Protein AF-A0A932L9W6-F1 (afdb_monomer)

Radius of gyration: 22.3 Å; Cα contacts (8 Å, |Δi|>4): 33; chains: 1; bounding box: 42×32×68 Å

Solvent-accessible surface area (backbone atoms only — not comparable to full-atom values): 5570 Å² total; per-residue (Å²): 137,85,88,77,76,80,88,58,91,46,66,66,58,54,51,52,61,72,65,51,85,77,54,87,90,32,48,73,45,62,59,97,85,42,82,75,47,78,47,66,69,83,49,79,87,76,51,55,65,67,60,53,50,50,52,54,51,49,53,54,49,54,52,50,53,53,47,51,51,51,53,49,53,51,47,58,68,64,62,70,68,76,88,74,81,136

Sequence (86 aa):
MKHISLDCEDERIQRCVRSLPVDPDGSVLELQGEPLVRVLPVTSDDIDAAKLKSAIIQRRRESRELNAEWEALDREVWDTDSDGEQ

Mean predicted aligned error: 15.89 Å

Foldseek 3Di:
DDDDDPPDPPVVSVVVVVPDDADQVFDFDDDPNHTDDGGHDDDPVNDPVVVVVVVVVVVVVVVVVVVVVVVVVVCVVPVVPPPDDD

Secondary structure (DSSP, 8-state):
-----TTS--HHHHHHHHTSPPPTT-EEEEETTEEEEEE----TTT--HHHHHHHHHHHHHHHHHHHHHHHHHHHHHHHTTSS---

Structure (mmCIF, N/CA/C/O backbone):
data_AF-A0A932L9W6-F1
#
_entry.id   AF-A0A932L9W6-F1
#
loop_
_atom_site.group_PDB
_atom_site.id
_atom_site.type_symbol
_atom_site.label_atom_id
_atom_site.label_alt_id
_atom_site.label_comp_id
_atom_site.label_asym_id
_atom_site.label_entity_id
_atom_site.label_seq_id
_atom_site.pdbx_PDB_ins_code
_atom_site.Cartn_x
_atom_site.Cartn_y
_atom_site.Cartn_z
_atom_site.occupancy
_atom_site.B_iso_or_equiv
_atom_site.auth_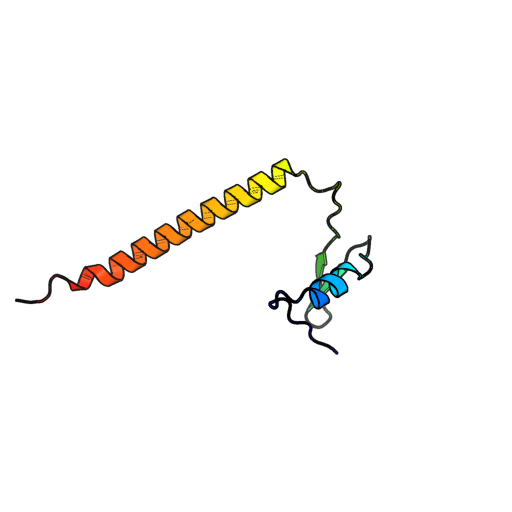seq_id
_atom_site.auth_comp_id
_atom_site.auth_asym_id
_atom_site.auth_atom_id
_atom_site.pdbx_PDB_model_num
ATOM 1 N N . MET A 1 1 ? -26.186 -6.535 0.137 1.00 33.62 1 MET A N 1
ATOM 2 C CA . MET A 1 1 ? -24.747 -6.221 0.270 1.00 33.62 1 MET A CA 1
ATOM 3 C C . MET A 1 1 ? -24.423 -5.060 -0.654 1.00 33.62 1 MET A C 1
ATOM 5 O O . MET A 1 1 ? -24.819 -5.119 -1.810 1.00 33.62 1 MET A O 1
ATOM 9 N N . LYS A 1 2 ? -23.805 -3.985 -0.155 1.00 37.66 2 LYS A N 1
ATOM 10 C CA . LYS A 1 2 ? -23.400 -2.835 -0.979 1.00 37.66 2 LYS A CA 1
ATOM 11 C C . LYS A 1 2 ? -21.905 -2.959 -1.271 1.00 37.66 2 LYS A C 1
ATOM 13 O O . LYS A 1 2 ? -21.108 -2.871 -0.347 1.00 37.66 2 LYS A O 1
ATOM 18 N N . HIS A 1 3 ? -21.555 -3.195 -2.532 1.00 40.41 3 HIS A N 1
ATOM 19 C CA . HIS A 1 3 ? -20.180 -3.098 -3.017 1.00 40.41 3 HIS A CA 1
ATOM 20 C C . HIS A 1 3 ? -19.780 -1.620 -3.054 1.00 40.41 3 HIS A C 1
ATOM 22 O O . HIS A 1 3 ? -20.467 -0.817 -3.685 1.00 40.41 3 HIS A O 1
ATOM 28 N N . ILE A 1 4 ? -18.696 -1.255 -2.372 1.00 47.53 4 ILE A N 1
ATOM 29 C CA . ILE A 1 4 ? -18.090 0.075 -2.467 1.00 47.53 4 ILE A CA 1
ATOM 30 C C . ILE A 1 4 ? -16.842 -0.090 -3.329 1.00 47.53 4 ILE A C 1
ATOM 32 O O . ILE A 1 4 ? -15.910 -0.781 -2.929 1.00 47.53 4 ILE A O 1
ATOM 36 N N . SER A 1 5 ? -16.857 0.498 -4.527 1.00 45.47 5 SER A N 1
ATOM 37 C CA . SER A 1 5 ? -15.666 0.573 -5.374 1.00 45.47 5 SER A CA 1
ATOM 38 C C . SER A 1 5 ? -14.739 1.653 -4.817 1.00 45.47 5 SER A C 1
ATOM 40 O O . SER A 1 5 ? -15.168 2.793 -4.636 1.00 45.47 5 SER A O 1
ATOM 42 N N . LEU A 1 6 ? -13.499 1.279 -4.497 1.00 48.56 6 LEU A N 1
ATOM 43 C CA . LEU A 1 6 ? -12.493 2.160 -3.889 1.00 48.56 6 LEU A CA 1
ATOM 44 C C . LEU A 1 6 ? -11.733 3.004 -4.927 1.00 48.56 6 LEU A C 1
ATOM 46 O O . LEU A 1 6 ? -10.964 3.881 -4.547 1.00 48.56 6 LEU A O 1
ATOM 50 N N . ASP A 1 7 ? -11.990 2.777 -6.216 1.00 52.09 7 ASP A N 1
ATOM 51 C CA . ASP A 1 7 ? -11.249 3.390 -7.328 1.00 52.09 7 ASP A CA 1
ATOM 52 C C . ASP A 1 7 ? -11.762 4.793 -7.692 1.00 52.09 7 ASP A C 1
ATOM 54 O O . ASP A 1 7 ? -11.216 5.464 -8.564 1.00 52.09 7 ASP A O 1
ATOM 58 N N . CYS A 1 8 ? -12.828 5.253 -7.036 1.00 47.97 8 CYS A N 1
ATOM 59 C CA . CYS A 1 8 ? -13.374 6.584 -7.238 1.00 47.97 8 CYS A CA 1
ATOM 60 C C . CYS A 1 8 ? -12.862 7.500 -6.121 1.00 47.97 8 CYS A C 1
ATOM 62 O O . CYS A 1 8 ? -13.104 7.227 -4.944 1.00 47.97 8 CYS A O 1
ATOM 64 N N . GLU A 1 9 ? -12.218 8.615 -6.473 1.00 54.47 9 GLU A N 1
ATOM 65 C CA . GLU A 1 9 ? -11.842 9.714 -5.562 1.00 54.47 9 GLU A CA 1
ATOM 66 C C . GLU A 1 9 ? -13.077 10.453 -4.987 1.00 54.47 9 GLU A C 1
ATOM 68 O O . GLU A 1 9 ? -13.110 11.674 -4.871 1.00 54.47 9 GLU A O 1
ATOM 73 N N . ASP A 1 10 ? -14.149 9.734 -4.649 1.00 64.38 10 ASP A N 1
ATOM 74 C CA . ASP A 1 10 ? -15.355 10.306 -4.069 1.00 64.38 10 ASP A CA 1
ATOM 75 C C . ASP A 1 10 ? -15.105 10.588 -2.583 1.00 64.38 10 ASP A C 1
ATOM 77 O O . ASP A 1 10 ? -15.027 9.682 -1.743 1.00 64.38 10 ASP A O 1
ATOM 81 N N . GLU A 1 11 ? -15.008 11.873 -2.243 1.00 69.69 11 GLU A N 1
ATOM 82 C CA . GLU A 1 11 ? -14.836 12.354 -0.870 1.00 69.69 11 GLU A CA 1
ATOM 83 C C . GLU A 1 11 ? -15.876 11.776 0.103 1.00 69.69 11 GLU A C 1
ATOM 85 O O . GLU A 1 11 ? -15.602 11.644 1.299 1.00 69.69 11 GLU A O 1
ATOM 90 N N . ARG A 1 12 ? -17.072 11.403 -0.375 1.00 67.69 12 ARG A N 1
ATOM 91 C CA . ARG A 1 12 ? -18.116 10.785 0.457 1.00 67.69 12 ARG A CA 1
ATOM 92 C C . ARG A 1 12 ? -17.753 9.359 0.841 1.00 67.69 12 ARG A C 1
ATOM 94 O O . ARG A 1 12 ? -17.995 8.970 1.983 1.00 67.69 12 ARG A O 1
ATOM 101 N N . ILE A 1 13 ? -17.150 8.603 -0.076 1.00 62.84 13 ILE A N 1
ATOM 102 C CA . ILE A 1 13 ? -16.636 7.258 0.198 1.00 62.84 13 ILE A CA 1
ATOM 103 C C . ILE A 1 13 ? -15.476 7.365 1.185 1.00 62.84 13 ILE A C 1
ATOM 105 O O . ILE A 1 13 ? -15.491 6.679 2.206 1.00 62.84 13 ILE A O 1
ATOM 109 N N . GLN A 1 14 ? -14.540 8.295 0.966 1.00 60.00 14 GLN A N 1
ATOM 110 C CA . GLN A 1 14 ? -13.441 8.526 1.909 1.00 60.00 14 GLN A CA 1
ATOM 111 C C . GLN A 1 14 ? -13.945 8.905 3.306 1.00 60.00 14 GLN A C 1
ATOM 113 O O . GLN A 1 14 ? -13.458 8.373 4.302 1.00 60.00 1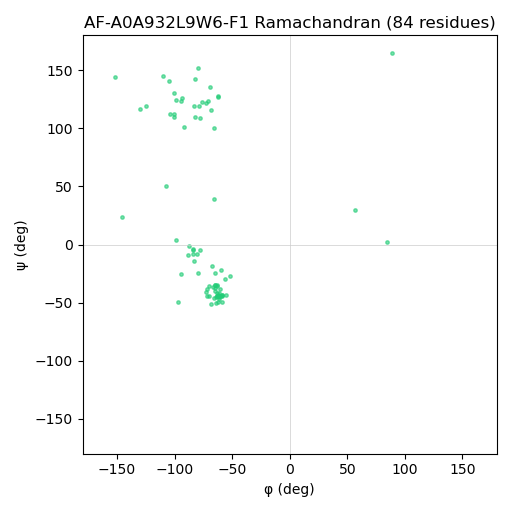4 GLN A O 1
ATOM 118 N N . ARG A 1 15 ? -14.940 9.796 3.401 1.00 69.50 15 ARG A N 1
ATOM 119 C CA . ARG A 1 15 ? -15.538 10.208 4.679 1.00 69.50 15 ARG A CA 1
ATOM 120 C C . ARG A 1 15 ? -16.263 9.055 5.369 1.00 69.50 15 ARG A C 1
ATOM 122 O O . ARG A 1 15 ? -16.131 8.908 6.578 1.00 69.50 15 ARG A O 1
ATOM 129 N N . CYS A 1 16 ? -16.982 8.229 4.611 1.00 67.69 16 CYS A N 1
ATOM 130 C CA . CYS A 1 16 ? -17.657 7.043 5.129 1.00 67.69 16 CYS A CA 1
ATOM 131 C C . CYS A 1 16 ? -16.649 6.020 5.671 1.00 67.69 16 CYS A C 1
ATOM 133 O O . CYS A 1 16 ? -16.765 5.622 6.826 1.00 67.69 16 CYS A O 1
ATOM 135 N N . VAL A 1 17 ? -15.616 5.675 4.899 1.00 62.81 17 VAL A N 1
ATOM 136 C CA . VAL A 1 17 ? -14.570 4.729 5.321 1.00 62.81 17 VAL A CA 1
ATOM 137 C C . VAL A 1 17 ? -13.810 5.250 6.543 1.00 62.81 17 VAL A C 1
ATOM 139 O O . VAL A 1 17 ? -13.625 4.509 7.501 1.00 62.81 17 VAL A O 1
ATOM 142 N N . ARG A 1 18 ? -13.446 6.540 6.571 1.00 66.31 18 ARG A N 1
ATOM 143 C CA . ARG A 1 18 ? -12.780 7.167 7.731 1.00 66.31 18 ARG A CA 1
ATOM 144 C C . ARG A 1 18 ? -13.663 7.275 8.978 1.00 66.31 18 ARG A C 1
ATOM 146 O O . ARG A 1 18 ? -13.133 7.498 10.058 1.00 66.31 18 ARG A O 1
ATOM 153 N N . SER A 1 19 ? -14.984 7.167 8.833 1.00 68.19 19 SER A N 1
ATOM 154 C CA . SER A 1 19 ? -15.926 7.197 9.960 1.00 68.19 19 SER A CA 1
ATOM 155 C C . SER A 1 19 ? -16.194 5.824 10.574 1.00 68.19 19 SER A C 1
ATOM 157 O O . SER A 1 19 ? -16.854 5.746 11.609 1.00 68.19 19 SER A O 1
ATOM 159 N N . LEU A 1 20 ? -15.714 4.745 9.946 1.00 69.75 20 LEU A N 1
ATOM 160 C CA . LEU A 1 20 ? -15.873 3.405 10.493 1.00 69.75 20 LEU A CA 1
ATOM 161 C C . LEU A 1 20 ? -15.006 3.254 11.752 1.00 69.75 20 LEU A C 1
ATOM 163 O O . LEU A 1 20 ? -13.846 3.672 11.741 1.00 69.75 20 LEU A O 1
ATOM 167 N N . PRO A 1 21 ? -15.547 2.666 12.835 1.00 62.91 21 PRO A N 1
ATOM 168 C CA . PRO A 1 21 ? -14.753 2.364 14.011 1.00 62.91 21 PRO A CA 1
ATOM 169 C C . PRO A 1 21 ? -13.655 1.377 13.623 1.00 62.91 21 PRO A C 1
ATOM 171 O O . PRO A 1 21 ? -13.915 0.335 13.021 1.00 62.91 21 PRO A O 1
ATOM 174 N N . VAL A 1 22 ? -12.422 1.739 13.951 1.00 67.31 22 VAL A N 1
ATOM 175 C CA . VAL A 1 22 ? -11.264 0.879 13.749 1.00 67.31 22 VAL A CA 1
ATOM 176 C C . VAL A 1 22 ? -11.247 -0.141 14.881 1.00 67.31 22 VAL A C 1
ATOM 178 O O . VAL A 1 22 ? -11.175 0.245 16.046 1.00 67.31 22 VAL A O 1
ATOM 181 N N . ASP A 1 23 ? -11.343 -1.424 14.539 1.00 72.12 23 ASP A N 1
ATOM 182 C CA . ASP A 1 23 ? -11.239 -2.507 15.515 1.00 72.12 23 ASP A CA 1
ATOM 183 C C . ASP A 1 23 ? -9.794 -2.580 16.049 1.00 72.12 23 ASP A C 1
ATOM 185 O O . ASP A 1 23 ? -8.881 -2.841 15.256 1.00 72.12 23 ASP A O 1
ATOM 189 N N . PRO A 1 24 ? -9.556 -2.335 17.353 1.00 68.56 24 PRO A N 1
ATOM 190 C CA . PRO A 1 24 ? -8.216 -2.371 17.936 1.00 68.56 24 PRO A CA 1
ATOM 191 C C . PRO A 1 24 ? -7.583 -3.768 17.894 1.00 68.56 24 PRO A C 1
ATOM 193 O O . PRO A 1 24 ? -6.357 -3.874 17.867 1.00 68.56 24 PRO A O 1
ATOM 196 N N . ASP A 1 25 ? -8.386 -4.833 17.836 1.00 73.12 25 ASP A N 1
ATOM 197 C CA . ASP A 1 25 ? -7.896 -6.211 17.763 1.00 73.12 25 ASP A CA 1
ATOM 198 C C . ASP A 1 25 ? -7.484 -6.611 16.332 1.00 73.12 25 ASP A C 1
ATOM 200 O O . ASP A 1 25 ? -6.836 -7.649 16.118 1.00 73.12 25 ASP A O 1
ATOM 204 N N . GLY A 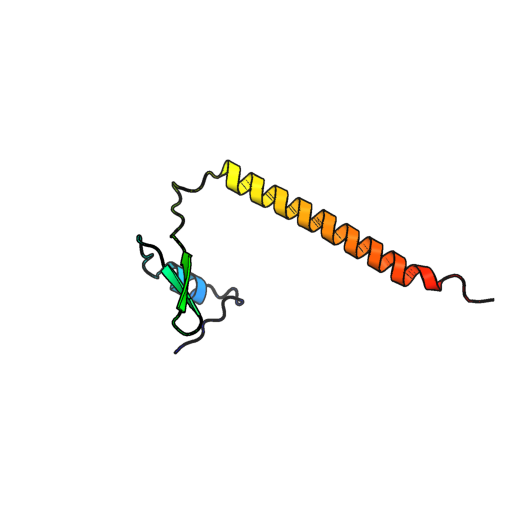1 26 ? -7.769 -5.751 15.351 1.00 70.56 26 GLY A N 1
ATOM 205 C CA . GLY A 1 26 ? -7.550 -5.998 13.933 1.00 70.56 26 GLY A CA 1
ATOM 206 C C . GLY A 1 26 ? -8.725 -6.678 13.250 1.00 70.56 26 GLY A C 1
ATOM 207 O O . GLY A 1 26 ? -9.622 -7.231 13.870 1.00 70.56 26 GLY A O 1
ATOM 208 N N . SER A 1 27 ? -8.717 -6.641 11.926 1.00 80.19 27 SER A N 1
ATOM 209 C CA . SER A 1 27 ? -9.721 -7.280 11.081 1.00 80.19 27 SER A CA 1
ATOM 210 C C . SER A 1 27 ? -9.152 -8.545 10.449 1.00 80.19 27 SER A C 1
ATOM 212 O O . SER A 1 27 ? -7.995 -8.571 10.035 1.00 80.19 27 SER A O 1
ATOM 214 N N . VAL A 1 28 ? -9.952 -9.603 10.345 1.00 75.06 28 VAL A N 1
ATOM 215 C CA . VAL A 1 28 ? -9.563 -10.823 9.626 1.00 75.06 28 VAL A CA 1
ATOM 216 C C . VAL A 1 28 ? -10.067 -10.727 8.191 1.00 75.06 28 VAL A C 1
ATOM 218 O O . VAL A 1 28 ? -11.245 -10.476 7.951 1.00 75.06 28 VAL A O 1
ATOM 221 N N . LEU A 1 29 ? -9.161 -10.894 7.230 1.00 72.44 29 LEU A N 1
ATOM 222 C CA . LEU A 1 29 ? -9.512 -11.070 5.830 1.00 72.44 29 LEU A CA 1
ATOM 223 C C . LEU A 1 29 ? -9.862 -12.541 5.607 1.00 72.44 29 LEU A C 1
ATOM 225 O O . LEU A 1 29 ? -9.017 -13.420 5.794 1.00 72.44 29 LEU A O 1
ATOM 229 N N . GLU A 1 30 ? -11.094 -12.787 5.180 1.00 77.25 30 GLU A N 1
ATOM 230 C CA . GLU A 1 30 ? -11.597 -14.123 4.876 1.00 77.25 30 GLU A CA 1
ATOM 231 C C . GLU A 1 30 ? -11.812 -14.299 3.373 1.00 77.25 30 GLU A C 1
ATOM 233 O O . GLU A 1 30 ? -12.249 -13.379 2.674 1.00 77.25 30 GLU A O 1
ATOM 238 N N . LEU A 1 31 ? -11.553 -15.508 2.877 1.00 71.69 31 LEU A N 1
ATOM 239 C CA . LEU A 1 31 ? -11.910 -15.930 1.527 1.00 71.69 31 LEU A CA 1
ATOM 240 C C . LEU A 1 31 ? -12.740 -17.205 1.625 1.00 71.69 31 LEU A C 1
ATOM 242 O O . LEU A 1 31 ? -12.275 -18.211 2.142 1.00 71.69 31 LEU A O 1
ATOM 246 N N . GLN A 1 32 ? -13.981 -17.156 1.131 1.00 84.56 32 GLN A N 1
ATOM 247 C CA . GLN A 1 32 ? -14.923 -18.287 1.182 1.00 84.56 32 GLN A CA 1
ATOM 248 C C . GLN A 1 32 ? -15.191 -18.823 2.606 1.00 84.56 32 GLN A C 1
ATOM 250 O O . GLN A 1 32 ? -15.500 -19.996 2.776 1.00 84.56 32 GLN A O 1
ATOM 255 N N . GLY A 1 33 ? -15.112 -17.954 3.620 1.00 81.50 33 GLY A N 1
ATOM 256 C CA . GLY A 1 33 ? -15.303 -18.322 5.028 1.00 81.50 33 GLY A CA 1
ATOM 257 C C . GLY A 1 33 ? -14.049 -18.865 5.717 1.00 81.50 33 GLY A C 1
ATOM 258 O O . GLY A 1 33 ? -14.116 -19.205 6.893 1.00 81.50 33 GLY A O 1
ATOM 259 N N . GLU A 1 34 ? -12.912 -18.917 5.017 1.00 65.12 34 GLU A N 1
ATOM 260 C CA . GLU A 1 34 ? -11.625 -19.309 5.590 1.00 65.12 34 GLU A CA 1
ATOM 261 C C . GLU A 1 34 ? -10.769 -18.071 5.906 1.00 65.12 34 GLU A C 1
ATOM 263 O O . GLU A 1 34 ? -10.587 -17.209 5.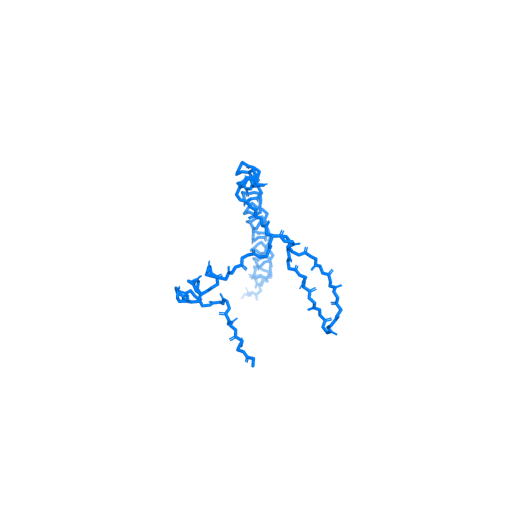034 1.00 65.12 34 GLU A O 1
ATOM 268 N N . PRO A 1 35 ? -10.210 -17.960 7.124 1.00 79.69 35 PRO A N 1
ATOM 269 C CA . PRO A 1 35 ? -9.352 -16.845 7.497 1.00 79.69 35 PRO A CA 1
ATOM 270 C C . PRO A 1 35 ? -7.985 -16.952 6.806 1.00 79.69 35 PRO A C 1
ATOM 272 O O . PRO A 1 35 ? -7.248 -17.917 7.002 1.00 79.69 35 PRO A O 1
ATOM 275 N N . LEU A 1 36 ? -7.615 -15.935 6.024 1.00 75.88 36 LEU A N 1
ATOM 276 C CA . LEU A 1 36 ? -6.329 -15.881 5.316 1.00 75.88 36 LEU A CA 1
ATOM 277 C C . LEU A 1 36 ? -5.278 -15.066 6.065 1.00 75.88 36 LEU A C 1
ATOM 279 O O . LEU A 1 36 ? -4.135 -15.497 6.211 1.00 75.88 36 LEU A O 1
ATOM 283 N N . VAL A 1 37 ? -5.636 -13.855 6.498 1.00 70.25 37 VAL A N 1
ATOM 284 C CA . VAL A 1 37 ? -4.684 -12.935 7.130 1.00 70.25 37 VAL A CA 1
ATOM 285 C C . VAL A 1 37 ? -5.385 -12.005 8.109 1.00 70.25 37 VAL A C 1
ATOM 287 O O . VAL A 1 37 ? -6.504 -11.558 7.873 1.00 70.25 37 VAL A O 1
ATOM 290 N N . ARG A 1 38 ? -4.707 -11.689 9.214 1.00 72.06 38 ARG A N 1
ATOM 291 C CA . ARG A 1 38 ? -5.142 -10.672 10.172 1.00 72.06 38 ARG A CA 1
ATOM 292 C C . ARG A 1 38 ? -4.481 -9.339 9.833 1.00 72.06 38 ARG A C 1
ATOM 294 O O . ARG A 1 38 ? -3.257 -9.242 9.781 1.00 72.06 38 ARG A O 1
ATOM 301 N N . VAL A 1 39 ? -5.302 -8.323 9.616 1.00 70.50 39 VAL A N 1
ATOM 302 C CA . VAL A 1 39 ? -4.910 -6.942 9.346 1.00 70.50 39 VAL A CA 1
ATOM 303 C C . VAL A 1 39 ? -5.059 -6.151 10.637 1.00 70.50 39 VAL A C 1
ATOM 305 O O . VAL A 1 39 ? -6.168 -5.914 11.102 1.00 70.50 39 VAL A O 1
ATOM 308 N N . LEU A 1 40 ? -3.940 -5.755 11.235 1.00 70.38 40 LEU A N 1
ATOM 309 C CA . LEU A 1 40 ? -3.953 -4.887 12.408 1.00 70.38 40 LEU A CA 1
ATOM 310 C C . LEU A 1 40 ? -4.105 -3.426 11.981 1.00 70.38 40 LEU A C 1
ATOM 312 O O . LEU A 1 40 ? -3.516 -3.029 10.968 1.00 70.38 40 LEU A O 1
ATOM 316 N N . PRO A 1 41 ? -4.856 -2.610 12.738 1.00 67.00 41 PRO A N 1
ATOM 317 C CA . PRO A 1 41 ? -4.846 -1.180 12.522 1.00 67.00 41 PRO A CA 1
ATOM 318 C C . PRO A 1 41 ? -3.445 -0.641 12.784 1.00 67.00 41 PRO A C 1
ATOM 320 O O . PRO A 1 41 ? -2.848 -0.887 13.829 1.00 67.00 41 PRO A O 1
ATOM 323 N N . VAL A 1 42 ? -2.914 0.097 11.817 1.00 66.81 42 VAL A N 1
ATOM 324 C CA . VAL A 1 42 ? -1.628 0.764 11.983 1.00 66.81 42 VAL A CA 1
ATOM 325 C C . VAL A 1 42 ? -1.889 2.062 12.738 1.00 66.81 42 VAL A C 1
ATOM 327 O O . VAL A 1 42 ? -2.518 2.974 12.196 1.00 66.81 42 VAL A O 1
ATOM 330 N N . THR A 1 43 ? -1.456 2.143 13.996 1.00 68.50 43 THR A N 1
ATOM 331 C CA . THR A 1 43 ? -1.553 3.391 14.759 1.00 68.50 43 THR A CA 1
ATOM 332 C C . THR A 1 43 ? -0.414 4.332 14.363 1.00 68.50 43 THR A C 1
ATOM 334 O O . THR A 1 43 ? 0.649 3.892 13.927 1.00 68.50 43 THR A O 1
ATOM 337 N N . SER A 1 44 ? -0.616 5.647 14.483 1.00 62.00 44 SER A N 1
ATOM 338 C CA . SER A 1 44 ? 0.426 6.643 14.186 1.00 62.00 44 SER A CA 1
ATOM 339 C C . SER A 1 44 ? 1.683 6.483 15.046 1.00 62.00 44 SER A C 1
ATOM 341 O O . SER A 1 44 ? 2.748 6.931 14.630 1.00 62.00 44 SER A O 1
ATOM 343 N N . ASP A 1 45 ? 1.561 5.824 16.199 1.00 65.75 45 ASP A N 1
ATOM 344 C CA . ASP A 1 45 ? 2.664 5.563 17.124 1.00 65.75 45 ASP A CA 1
ATOM 345 C C . ASP A 1 45 ? 3.525 4.367 16.675 1.00 65.75 45 ASP A C 1
ATOM 347 O O . ASP A 1 45 ? 4.720 4.322 16.966 1.00 65.75 45 ASP A O 1
ATOM 351 N N . ASP A 1 46 ? 2.957 3.443 15.893 1.00 63.06 46 ASP A N 1
ATOM 352 C CA . ASP A 1 46 ? 3.668 2.287 15.327 1.00 63.06 46 ASP A CA 1
ATOM 353 C C . ASP A 1 46 ? 4.425 2.628 14.031 1.00 63.06 46 ASP A C 1
ATOM 355 O O . ASP A 1 46 ? 5.274 1.860 13.561 1.00 63.06 46 ASP A O 1
ATOM 359 N N . ILE A 1 47 ? 4.126 3.782 13.426 1.00 67.62 47 ILE A N 1
ATOM 360 C CA . ILE A 1 47 ? 4.748 4.221 12.177 1.00 67.62 47 ILE A CA 1
ATOM 361 C C . ILE A 1 47 ? 5.968 5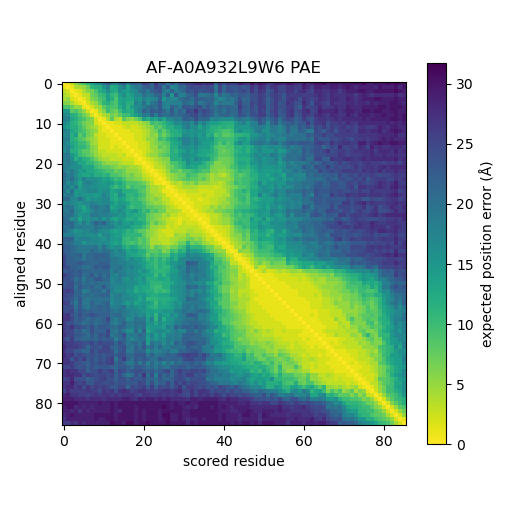.078 12.488 1.00 67.62 47 ILE A C 1
ATOM 363 O O . ILE A 1 47 ? 5.887 6.288 12.695 1.00 67.62 47 ILE A O 1
ATOM 367 N N . ASP A 1 48 ? 7.144 4.469 12.376 1.00 80.56 48 ASP A N 1
ATOM 368 C CA . ASP A 1 48 ? 8.378 5.229 12.215 1.00 80.56 48 ASP A CA 1
ATOM 369 C C . ASP A 1 48 ? 8.339 5.951 10.855 1.00 80.56 48 ASP A C 1
ATOM 371 O O . ASP A 1 48 ? 8.579 5.367 9.790 1.00 80.56 48 ASP A O 1
ATOM 375 N N . ALA A 1 49 ? 8.006 7.243 10.893 1.00 78.00 49 ALA A N 1
ATOM 376 C CA . ALA A 1 49 ? 7.865 8.086 9.712 1.00 78.00 49 ALA A CA 1
ATOM 377 C C . ALA A 1 49 ? 9.136 8.110 8.845 1.00 78.00 49 ALA A C 1
ATOM 379 O O . ALA A 1 49 ? 9.042 8.243 7.621 1.00 78.00 49 ALA A O 1
ATOM 380 N N . ALA A 1 50 ? 10.320 7.948 9.447 1.00 81.25 50 ALA A N 1
ATOM 381 C CA . ALA A 1 50 ? 11.573 7.876 8.706 1.00 81.25 50 ALA A CA 1
ATOM 382 C C . ALA A 1 50 ? 11.683 6.549 7.944 1.00 81.25 50 ALA A C 1
ATOM 384 O O . ALA A 1 50 ? 12.000 6.561 6.752 1.00 81.25 50 ALA A O 1
ATOM 385 N N . LYS A 1 51 ? 11.345 5.417 8.578 1.00 80.06 51 LYS A N 1
ATOM 386 C CA . LYS A 1 51 ? 11.297 4.108 7.898 1.00 80.06 51 LYS A CA 1
ATOM 387 C C . LYS A 1 51 ? 10.262 4.078 6.782 1.00 80.06 51 LYS A C 1
ATOM 389 O O . LYS A 1 51 ? 10.579 3.622 5.684 1.00 80.06 51 LYS A O 1
ATOM 394 N N . LEU A 1 52 ? 9.061 4.606 7.023 1.00 78.00 52 LEU A N 1
ATOM 395 C CA . LEU A 1 52 ? 8.011 4.670 6.005 1.00 78.00 52 LEU A CA 1
ATOM 396 C C . LEU A 1 52 ? 8.456 5.515 4.806 1.00 78.00 52 LEU A C 1
ATOM 398 O O . LEU A 1 52 ? 8.320 5.095 3.656 1.00 78.00 52 LEU A O 1
ATOM 402 N N . LYS A 1 53 ? 9.052 6.684 5.062 1.00 79.56 53 LYS A N 1
ATOM 403 C CA . LYS A 1 53 ? 9.594 7.547 4.008 1.00 79.56 53 LYS A CA 1
ATOM 404 C C . LYS A 1 53 ? 10.684 6.842 3.199 1.00 79.56 53 LYS A C 1
ATOM 406 O O . LYS A 1 53 ? 10.650 6.910 1.971 1.00 79.56 53 LYS A O 1
ATOM 411 N N . SER A 1 54 ? 11.613 6.148 3.856 1.00 84.00 54 SER A N 1
ATOM 412 C CA . SER A 1 54 ? 12.660 5.376 3.177 1.00 84.00 54 SER A CA 1
ATOM 413 C C . SER A 1 54 ? 12.082 4.256 2.311 1.00 84.00 54 SER A C 1
ATOM 415 O O . SER A 1 54 ? 12.470 4.137 1.151 1.00 84.00 54 SER A O 1
ATOM 417 N N . ALA A 1 55 ? 11.102 3.504 2.819 1.00 81.25 55 ALA A N 1
ATOM 418 C CA . ALA A 1 55 ? 10.430 2.449 2.060 1.00 81.25 55 ALA A CA 1
ATOM 419 C C . ALA A 1 55 ? 9.701 2.999 0.819 1.00 81.25 55 ALA A C 1
ATOM 421 O O . ALA A 1 55 ? 9.799 2.426 -0.266 1.00 81.25 55 ALA A O 1
ATOM 422 N N . ILE A 1 56 ? 9.025 4.148 0.941 1.00 80.50 56 ILE A N 1
ATOM 423 C CA . ILE A 1 56 ? 8.362 4.816 -0.193 1.00 80.50 56 ILE A CA 1
ATOM 424 C C . ILE A 1 56 ? 9.385 5.259 -1.247 1.00 80.50 56 ILE A C 1
ATOM 426 O O . ILE A 1 56 ? 9.154 5.077 -2.444 1.00 80.50 56 ILE A O 1
ATOM 430 N N . ILE A 1 57 ? 10.510 5.848 -0.830 1.00 88.56 57 ILE A N 1
ATOM 431 C CA . ILE A 1 57 ? 11.571 6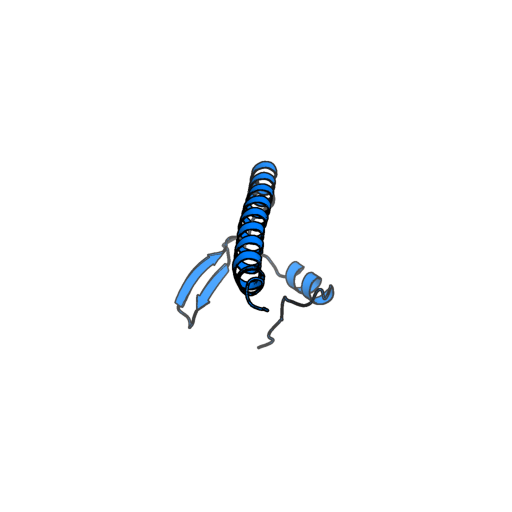.281 -1.753 1.00 88.56 57 ILE A CA 1
ATOM 432 C C . ILE A 1 57 ? 12.177 5.075 -2.474 1.00 88.56 57 ILE A C 1
ATOM 434 O O . ILE A 1 57 ? 12.340 5.126 -3.694 1.00 88.56 57 ILE A O 1
ATOM 438 N N . GLN A 1 58 ? 12.465 3.996 -1.746 1.00 87.19 58 GLN A N 1
ATOM 439 C CA . GLN A 1 58 ? 12.996 2.764 -2.319 1.00 87.19 58 GLN A CA 1
ATOM 440 C C . GLN A 1 58 ? 12.038 2.188 -3.365 1.00 87.19 58 GLN A C 1
ATOM 442 O O . GLN A 1 58 ? 12.441 1.960 -4.501 1.00 87.19 58 GLN A O 1
ATOM 447 N N . ARG A 1 59 ? 10.748 2.066 -3.040 1.00 84.00 59 ARG A N 1
ATOM 448 C CA . ARG A 1 59 ? 9.754 1.530 -3.977 1.00 84.00 59 ARG A CA 1
ATOM 449 C C . ARG A 1 59 ? 9.579 2.396 -5.225 1.00 84.00 59 ARG A C 1
ATOM 451 O O . ARG A 1 59 ? 9.383 1.881 -6.322 1.00 84.00 59 ARG A O 1
ATOM 458 N N . ARG A 1 60 ? 9.687 3.723 -5.087 1.00 85.56 60 ARG A N 1
ATOM 459 C CA . ARG A 1 60 ? 9.708 4.644 -6.238 1.00 85.56 60 ARG A CA 1
ATOM 460 C C . ARG A 1 60 ? 10.941 4.449 -7.113 1.00 85.56 60 ARG A C 1
ATOM 462 O O . ARG A 1 60 ? 10.840 4.630 -8.321 1.00 85.56 60 ARG A O 1
ATOM 469 N N . ARG A 1 61 ? 12.092 4.123 -6.523 1.00 88.31 61 ARG A N 1
ATOM 470 C CA . ARG A 1 61 ? 13.318 3.825 -7.268 1.00 88.31 61 ARG A CA 1
ATOM 471 C C . ARG A 1 61 ? 13.178 2.521 -8.046 1.00 88.31 61 ARG A C 1
ATOM 473 O O . ARG A 1 61 ? 13.360 2.548 -9.254 1.00 88.31 61 ARG A O 1
ATOM 480 N N . GLU A 1 62 ? 12.761 1.451 -7.375 1.00 86.69 62 GLU A N 1
ATOM 481 C CA . GLU A 1 62 ? 12.511 0.141 -7.993 1.00 86.69 62 GLU A CA 1
ATOM 482 C C . GLU A 1 62 ? 11.517 0.263 -9.156 1.00 86.69 62 GLU A C 1
ATOM 484 O O . GLU A 1 62 ? 11.755 -0.248 -10.242 1.00 86.69 62 GLU A O 1
ATOM 489 N N . SER A 1 63 ? 10.437 1.031 -8.973 1.00 85.94 63 SER A N 1
ATOM 490 C CA . SER A 1 63 ? 9.464 1.284 -10.040 1.00 85.94 63 SER A CA 1
ATOM 491 C C . SER A 1 63 ? 10.053 2.034 -11.238 1.00 85.94 63 SER A C 1
ATOM 493 O O . SER A 1 63 ? 9.624 1.780 -12.358 1.00 85.94 63 SER A O 1
ATOM 495 N N . ARG A 1 64 ? 10.989 2.969 -11.028 1.00 87.50 64 ARG A N 1
ATOM 496 C CA . ARG A 1 64 ? 11.654 3.691 -12.127 1.00 87.50 64 ARG A CA 1
ATOM 497 C C . ARG A 1 64 ? 12.637 2.800 -12.872 1.00 87.50 64 ARG A C 1
ATOM 499 O O . ARG A 1 64 ? 12.696 2.890 -14.089 1.00 87.50 64 ARG A O 1
ATOM 506 N N . GLU A 1 65 ? 13.392 1.981 -12.145 1.00 87.56 65 GLU A N 1
ATOM 507 C CA . GLU A 1 65 ? 14.337 1.021 -12.727 1.00 87.56 65 GLU A CA 1
ATOM 508 C C . GLU A 1 65 ? 13.583 0.001 -13.584 1.00 87.56 65 GLU A C 1
ATOM 510 O O . GLU A 1 65 ? 13.876 -0.123 -14.768 1.00 87.56 65 GLU A O 1
ATOM 515 N N . LEU A 1 66 ? 12.512 -0.592 -13.047 1.00 84.31 66 LEU A N 1
ATOM 516 C CA . LEU A 1 66 ? 11.657 -1.509 -13.798 1.00 84.31 66 LEU A CA 1
ATOM 517 C C . LEU A 1 66 ? 11.052 -0.838 -15.041 1.00 84.31 66 LEU A C 1
ATOM 519 O O . LEU A 1 66 ? 11.039 -1.421 -16.116 1.00 84.31 66 LEU A O 1
ATOM 523 N N . ASN A 1 67 ? 10.564 0.402 -14.922 1.00 85.06 67 ASN A N 1
ATOM 524 C CA . ASN A 1 67 ? 10.001 1.121 -16.067 1.00 85.06 67 ASN A CA 1
ATOM 525 C C . ASN A 1 67 ? 11.055 1.417 -17.147 1.00 85.06 67 ASN A C 1
ATOM 527 O O . ASN A 1 67 ? 10.754 1.311 -18.329 1.00 85.06 67 ASN A O 1
ATOM 531 N N . ALA A 1 68 ? 12.288 1.746 -16.757 1.00 83.88 68 ALA A N 1
ATOM 532 C CA . ALA A 1 68 ? 13.388 1.940 -17.699 1.00 83.88 68 ALA A CA 1
ATOM 533 C C . ALA A 1 68 ? 13.779 0.632 -18.409 1.00 83.88 68 ALA A C 1
ATOM 535 O O . ALA A 1 68 ? 14.102 0.659 -19.594 1.00 83.88 68 ALA A O 1
ATOM 536 N N . GLU A 1 69 ? 13.723 -0.506 -17.712 1.00 84.69 69 GLU A N 1
ATOM 537 C CA . GLU A 1 69 ? 13.910 -1.830 -18.319 1.00 84.69 69 GLU A CA 1
ATOM 538 C C . GLU A 1 69 ? 12.812 -2.134 -19.343 1.00 84.69 69 GLU A C 1
ATOM 540 O O . GLU A 1 69 ? 13.118 -2.564 -20.454 1.00 84.69 69 GLU A O 1
ATOM 545 N N . TRP A 1 70 ? 11.548 -1.842 -19.018 1.00 82.62 70 TRP A N 1
ATOM 546 C CA . TRP A 1 70 ? 10.436 -1.982 -19.963 1.00 82.62 70 TRP A CA 1
ATOM 547 C C . TRP A 1 70 ? 10.590 -1.075 -21.185 1.00 82.62 70 TRP A C 1
ATOM 549 O O . TRP A 1 70 ? 10.397 -1.541 -22.301 1.00 82.62 70 TRP A O 1
ATOM 559 N N . GLU A 1 71 ? 10.977 0.190 -21.005 1.00 82.69 71 GLU A N 1
ATOM 560 C CA . GLU A 1 71 ? 11.224 1.123 -22.116 1.00 82.69 71 GLU A CA 1
ATOM 561 C C . GLU A 1 71 ? 12.407 0.693 -22.997 1.00 82.69 71 GLU A C 1
ATOM 563 O O . GLU A 1 71 ? 12.391 0.913 -24.208 1.00 82.69 71 GLU A O 1
ATOM 568 N N . ALA A 1 72 ? 13.444 0.091 -22.409 1.00 82.94 72 ALA A N 1
ATOM 569 C CA . ALA A 1 72 ? 14.580 -0.439 -23.156 1.00 82.94 72 ALA A CA 1
ATOM 570 C C . ALA A 1 72 ? 14.192 -1.675 -23.979 1.00 82.94 72 ALA A C 1
ATOM 572 O O . ALA A 1 72 ? 14.551 -1.751 -25.151 1.00 82.94 72 ALA A O 1
ATOM 573 N N . LEU A 1 73 ? 13.432 -2.598 -23.383 1.00 79.75 73 LEU A N 1
ATOM 574 C CA . LEU A 1 73 ? 12.898 -3.775 -24.071 1.00 79.75 73 LEU A CA 1
ATOM 575 C C . LEU A 1 73 ? 11.925 -3.383 -25.186 1.00 79.75 73 LEU A C 1
ATOM 577 O O . LEU A 1 73 ? 11.986 -3.945 -26.273 1.00 79.75 73 LEU A O 1
ATOM 581 N N . ASP A 1 74 ? 11.057 -2.401 -24.942 1.00 78.31 74 ASP A N 1
ATOM 582 C CA . ASP A 1 74 ? 10.144 -1.877 -25.960 1.00 78.31 74 ASP A CA 1
ATOM 583 C C . ASP A 1 74 ? 10.936 -1.284 -27.135 1.00 78.31 74 ASP A C 1
ATOM 585 O O . ASP A 1 74 ? 10.713 -1.656 -28.284 1.00 78.31 74 ASP A O 1
ATOM 589 N N . ARG A 1 75 ? 11.957 -0.461 -26.861 1.00 75.38 75 ARG A N 1
ATOM 590 C CA . ARG A 1 75 ? 12.843 0.071 -27.907 1.00 75.38 75 ARG A CA 1
ATOM 591 C C . ARG A 1 75 ? 13.553 -1.029 -28.698 1.00 75.38 75 ARG A C 1
ATOM 593 O O . ARG A 1 75 ? 13.618 -0.936 -29.914 1.00 75.38 75 ARG A O 1
ATOM 600 N N . GLU A 1 76 ? 14.068 -2.061 -28.037 1.00 77.50 76 GLU A N 1
ATOM 601 C CA . GLU A 1 76 ? 14.723 -3.196 -28.704 1.00 77.50 76 GLU A CA 1
ATOM 602 C C . GLU A 1 76 ? 13.768 -3.943 -29.652 1.00 77.50 76 GLU A C 1
ATOM 604 O O . GLU A 1 76 ? 14.165 -4.341 -30.749 1.00 77.50 76 GLU A O 1
ATOM 609 N N . VAL A 1 77 ? 12.499 -4.086 -29.262 1.00 75.12 77 VAL A N 1
ATOM 610 C CA . VAL A 1 77 ? 11.462 -4.731 -30.081 1.00 75.12 77 VAL A CA 1
ATOM 611 C C . VAL A 1 77 ? 11.078 -3.886 -31.299 1.00 75.12 77 VAL A C 1
ATOM 613 O O . VAL A 1 77 ? 10.808 -4.455 -32.350 1.00 75.12 77 VAL A O 1
ATOM 616 N N . TRP A 1 78 ? 11.063 -2.554 -31.190 1.00 68.31 78 TRP A N 1
ATOM 617 C CA . TRP A 1 78 ? 10.626 -1.675 -32.285 1.00 68.31 78 TRP A CA 1
ATOM 618 C C . TRP A 1 78 ? 11.763 -1.156 -33.184 1.00 68.31 78 TRP A C 1
ATOM 620 O O . TRP A 1 78 ? 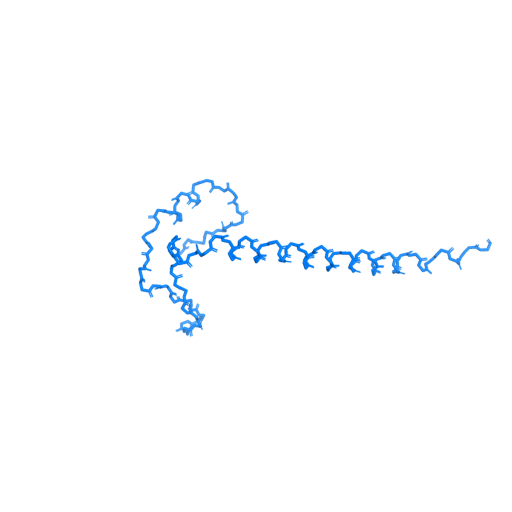11.518 -0.875 -34.355 1.00 68.31 78 TRP A O 1
ATOM 630 N N . ASP A 1 79 ? 13.004 -1.062 -32.693 1.00 66.00 79 ASP A N 1
ATOM 631 C CA . ASP A 1 79 ? 14.160 -0.603 -33.488 1.00 66.00 79 ASP A CA 1
ATOM 632 C C . ASP A 1 79 ? 14.807 -1.727 -34.325 1.00 66.00 79 ASP A C 1
ATOM 634 O O . ASP A 1 79 ? 15.658 -1.455 -35.174 1.00 66.00 79 ASP A O 1
ATOM 638 N N . THR A 1 80 ? 14.403 -2.989 -34.142 1.00 59.25 80 THR A N 1
ATOM 639 C CA . THR A 1 80 ? 14.934 -4.135 -34.906 1.00 59.25 80 THR A CA 1
ATOM 640 C C . THR A 1 80 ? 14.356 -4.282 -36.323 1.00 59.25 80 THR A C 1
ATOM 642 O O . THR A 1 80 ? 14.878 -5.081 -37.098 1.00 59.25 80 THR A O 1
ATOM 645 N N . ASP A 1 81 ? 13.375 -3.456 -36.708 1.00 56.25 81 ASP A N 1
ATOM 646 C CA . ASP A 1 81 ? 12.751 -3.461 -38.045 1.00 56.25 81 ASP A CA 1
ATOM 647 C C . ASP A 1 81 ? 13.296 -2.380 -39.013 1.00 56.25 81 ASP A C 1
ATOM 649 O O . ASP A 1 81 ? 12.813 -2.259 -40.139 1.00 56.25 81 ASP A O 1
ATOM 653 N N . SER A 1 82 ? 14.312 -1.591 -38.631 1.00 54.00 82 SER A N 1
ATOM 654 C CA . SER A 1 82 ?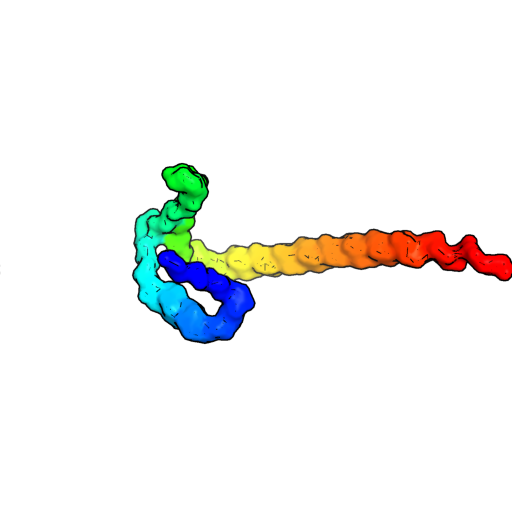 14.809 -0.472 -39.466 1.00 54.00 82 SER A CA 1
ATOM 655 C C . SER A 1 82 ? 15.885 -0.828 -40.512 1.00 54.00 82 SER A C 1
ATOM 657 O O . SER A 1 82 ? 16.273 0.045 -41.285 1.00 54.00 82 SER A O 1
ATOM 659 N N . ASP A 1 83 ? 16.335 -2.085 -40.610 1.00 56.66 83 ASP A N 1
ATOM 660 C CA . ASP A 1 83 ? 17.323 -2.538 -41.616 1.00 56.66 83 ASP A CA 1
ATOM 661 C C . ASP A 1 83 ? 16.675 -3.403 -42.719 1.00 56.66 83 ASP A C 1
ATOM 663 O O . ASP A 1 83 ? 17.116 -4.515 -43.025 1.00 56.66 83 ASP A O 1
ATOM 667 N N . GLY A 1 84 ? 15.586 -2.903 -43.311 1.00 55.62 84 GLY A N 1
ATOM 668 C CA . GLY A 1 84 ? 14.734 -3.696 -44.199 1.00 55.62 84 GLY A CA 1
ATOM 669 C C . GLY A 1 84 ? 14.091 -2.975 -45.380 1.00 55.62 84 GLY A C 1
ATOM 670 O O . GLY A 1 84 ? 13.092 -3.482 -45.875 1.00 55.62 84 GLY A O 1
ATOM 671 N N . GLU A 1 85 ? 14.622 -1.855 -45.877 1.00 49.47 85 GLU A N 1
ATOM 672 C CA . GLU A 1 85 ? 14.217 -1.325 -47.191 1.00 49.47 85 GLU A CA 1
ATOM 673 C C . GLU A 1 85 ? 15.454 -1.015 -48.051 1.00 49.47 85 GLU A C 1
ATOM 675 O O . GLU A 1 85 ? 16.312 -0.213 -47.682 1.00 49.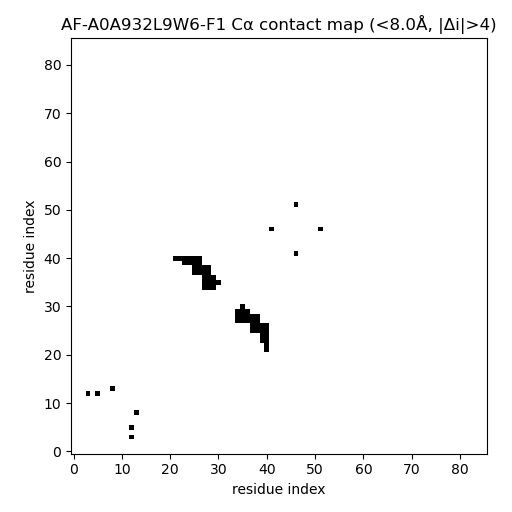47 85 GLU A O 1
ATOM 680 N N . GLN A 1 86 ? 15.556 -1.751 -49.166 1.00 44.06 86 GLN A N 1
ATOM 681 C CA . GLN A 1 86 ? 16.548 -1.614 -50.240 1.00 44.06 86 GLN A CA 1
ATOM 682 C C . GLN A 1 86 ? 16.320 -0.353 -51.074 1.00 44.06 86 GLN A C 1
ATOM 684 O O . GLN A 1 86 ? 15.137 -0.007 -51.297 1.00 44.06 86 GLN A O 1
#

Nearest PDB structures (foldseek):
  7pau-assembly1_7  TM=3.496E-01  e=3.400E+00  Mycoplasmoides pneumoniae M129
  2qmh-assembly2_J  TM=2.666E-01  e=4.912E+00  Lacticaseibacillus casei

pLDDT: mean 70.29, std 12.87, range [33.62, 88.56]